Protein AF-A0A1F2X1X5-F1 (afdb_monomer_lite)

Sequence (154 aa):
MYDLNMISSVVKASVQNAYNLLEEAKILAINNRIERAYFLTVIAVEEMGKATMYYNSVQYGEDNNLFKNKFNKFKTKHTFKIFKSIILANHLKMDFSLDFSQIEILSKNIDNIKMSSLYVDIKDGEIVLPVISSDDFEKMFEFASMLMCKHLNF

Structure (mmCIF, N/CA/C/O backbone):
data_AF-A0A1F2X1X5-F1
#
_entry.id   AF-A0A1F2X1X5-F1
#
loop_
_atom_site.group_PDB
_atom_site.id
_atom_site.type_symbol
_atom_site.label_atom_id
_atom_site.label_alt_id
_atom_site.label_comp_id
_atom_site.label_asym_id
_atom_site.label_entity_id
_atom_site.label_seq_id
_atom_site.pdbx_PDB_ins_code
_atom_site.Cartn_x
_atom_site.Cartn_y
_atom_site.Cartn_z
_atom_site.occupancy
_atom_site.B_iso_or_equiv
_atom_site.auth_seq_id
_atom_site.auth_comp_id
_atom_site.auth_asym_id
_atom_site.auth_atom_id
_atom_site.pdbx_PDB_model_num
ATOM 1 N N . MET A 1 1 ? 24.283 -7.199 -13.275 1.00 54.06 1 MET A N 1
ATOM 2 C CA . MET A 1 1 ? 22.992 -7.335 -13.962 1.00 54.06 1 MET A CA 1
ATOM 3 C C . MET A 1 1 ? 21.988 -8.154 -13.158 1.00 54.06 1 MET A C 1
ATOM 5 O O . MET A 1 1 ? 22.303 -9.279 -12.787 1.00 54.06 1 MET A O 1
ATOM 9 N N . TYR A 1 2 ? 20.795 -7.620 -12.877 1.00 63.09 2 TYR A N 1
ATOM 10 C CA . TYR A 1 2 ? 19.629 -8.496 -12.713 1.00 63.09 2 TYR A CA 1
ATOM 11 C C . TYR A 1 2 ? 19.143 -8.832 -14.123 1.00 63.09 2 TYR A C 1
ATOM 13 O O . TYR A 1 2 ? 18.998 -7.918 -14.930 1.00 63.09 2 TYR A O 1
ATOM 21 N N . ASP A 1 3 ? 18.948 -10.114 -14.425 1.00 77.44 3 ASP A N 1
ATOM 22 C CA . ASP A 1 3 ? 18.415 -10.561 -15.716 1.00 77.44 3 ASP A CA 1
ATOM 23 C C . ASP A 1 3 ? 17.095 -9.824 -16.024 1.00 77.44 3 ASP A C 1
ATOM 25 O O . ASP A 1 3 ? 16.236 -9.701 -15.146 1.00 77.44 3 ASP A O 1
ATOM 29 N N . LEU A 1 4 ? 16.927 -9.327 -17.256 1.00 78.38 4 LEU A N 1
ATOM 30 C CA . LEU A 1 4 ? 15.698 -8.669 -17.715 1.00 78.38 4 LEU A CA 1
ATOM 31 C C . LEU A 1 4 ? 14.475 -9.570 -17.522 1.00 78.38 4 LEU A C 1
ATOM 33 O O . LEU A 1 4 ? 13.409 -9.081 -17.140 1.00 78.38 4 LEU A O 1
ATOM 37 N N . ASN A 1 5 ? 14.635 -10.885 -17.693 1.00 82.62 5 ASN A N 1
ATOM 38 C CA . ASN A 1 5 ? 13.569 -11.845 -17.415 1.00 82.62 5 ASN A CA 1
ATOM 39 C C . ASN A 1 5 ? 13.212 -11.866 -15.927 1.00 82.62 5 ASN A C 1
ATOM 41 O O . ASN A 1 5 ? 12.037 -11.944 -15.564 1.00 82.62 5 ASN A O 1
ATOM 45 N N . MET A 1 6 ? 14.213 -11.737 -15.053 1.00 83.44 6 MET A N 1
ATOM 46 C CA . MET A 1 6 ? 13.998 -11.672 -13.613 1.00 83.44 6 MET A CA 1
ATOM 47 C C . MET A 1 6 ? 13.330 -10.356 -13.208 1.00 83.44 6 MET A C 1
ATOM 49 O O . MET A 1 6 ? 12.399 -10.377 -12.408 1.00 83.44 6 MET A O 1
ATOM 53 N N . ILE A 1 7 ? 13.732 -9.221 -13.791 1.00 82.31 7 ILE A N 1
ATOM 54 C CA . ILE A 1 7 ? 13.071 -7.928 -13.559 1.00 82.31 7 ILE A CA 1
ATOM 55 C C . ILE A 1 7 ? 11.610 -7.986 -14.016 1.00 82.31 7 ILE A C 1
ATOM 57 O O . ILE A 1 7 ? 10.724 -7.617 -13.249 1.00 82.31 7 ILE A O 1
ATOM 61 N N . SER A 1 8 ? 11.347 -8.496 -15.222 1.00 82.56 8 SER A N 1
ATOM 62 C CA . SER A 1 8 ? 9.985 -8.669 -15.741 1.00 82.56 8 SER A CA 1
ATOM 63 C C . SER A 1 8 ? 9.143 -9.558 -14.821 1.00 82.56 8 SER A C 1
ATOM 65 O O . SER A 1 8 ? 8.010 -9.211 -14.487 1.00 82.56 8 SER A O 1
ATOM 67 N N . SER A 1 9 ? 9.720 -10.659 -14.333 1.00 87.69 9 SER A N 1
ATOM 68 C CA . SER A 1 9 ? 9.057 -11.568 -13.391 1.00 87.69 9 SER A CA 1
ATOM 69 C C . SER A 1 9 ? 8.730 -10.885 -12.062 1.00 87.69 9 SER A C 1
ATOM 71 O O . SER A 1 9 ? 7.623 -11.038 -11.556 1.00 87.69 9 SER A O 1
ATOM 73 N N . VAL A 1 10 ? 9.652 -10.083 -11.516 1.00 86.25 10 VAL A N 1
ATOM 74 C CA . VAL A 1 10 ? 9.420 -9.318 -10.279 1.00 86.25 10 VAL A CA 1
ATOM 75 C C . VAL A 1 10 ? 8.332 -8.266 -10.473 1.00 86.25 10 VAL A C 1
ATOM 77 O O . VAL A 1 10 ? 7.477 -8.129 -9.604 1.00 86.25 10 VAL A O 1
ATOM 80 N N . VAL A 1 11 ? 8.327 -7.550 -11.601 1.00 87.25 11 VAL A N 1
ATOM 81 C CA . VAL A 1 11 ? 7.277 -6.569 -11.918 1.00 87.25 11 VAL A CA 1
ATOM 82 C C . VAL A 1 11 ? 5.911 -7.253 -11.959 1.00 87.25 11 VAL A C 1
ATOM 84 O O . VAL A 1 11 ? 5.011 -6.833 -11.237 1.00 87.25 11 VAL A O 1
ATOM 87 N N . LYS A 1 12 ? 5.772 -8.346 -12.722 1.00 89.19 12 LYS A N 1
ATOM 88 C CA . LYS A 1 12 ? 4.515 -9.108 -12.815 1.00 89.19 12 LYS A CA 1
ATOM 89 C C . LYS A 1 12 ? 4.061 -9.640 -11.457 1.00 89.19 12 LYS A C 1
ATOM 91 O O . LYS A 1 12 ? 2.902 -9.471 -11.094 1.00 89.19 12 LYS A O 1
ATOM 96 N N . ALA A 1 13 ? 4.975 -10.235 -10.690 1.00 92.38 13 ALA A N 1
ATOM 97 C CA . ALA A 1 13 ? 4.668 -10.769 -9.367 1.00 92.38 13 ALA A CA 1
ATOM 98 C C . ALA A 1 13 ? 4.233 -9.670 -8.386 1.00 92.38 13 ALA A C 1
ATOM 100 O O . ALA A 1 13 ? 3.277 -9.868 -7.643 1.00 92.38 13 ALA A O 1
ATOM 101 N N . SER A 1 14 ? 4.888 -8.505 -8.400 1.00 90.62 14 SER A N 1
ATOM 102 C CA . SER A 1 14 ? 4.501 -7.366 -7.559 1.00 90.62 14 SER A CA 1
ATOM 103 C C . SER A 1 14 ? 3.131 -6.805 -7.938 1.00 90.62 14 SER A C 1
ATOM 105 O O . SER A 1 14 ? 2.331 -6.544 -7.045 1.00 90.62 14 SER A O 1
ATOM 107 N N . VAL A 1 15 ? 2.821 -6.670 -9.231 1.00 90.81 15 VAL A N 1
ATOM 108 C CA . VAL A 1 15 ? 1.494 -6.216 -9.689 1.00 90.81 15 VAL A CA 1
ATOM 109 C C . VAL A 1 15 ? 0.407 -7.218 -9.295 1.00 90.81 15 VAL A C 1
ATOM 111 O O . VAL A 1 15 ? -0.613 -6.824 -8.735 1.00 90.81 15 VAL A O 1
ATOM 114 N N . GLN A 1 16 ? 0.643 -8.516 -9.511 1.00 93.62 16 GLN A N 1
ATOM 115 C CA . GLN A 1 16 ? -0.308 -9.557 -9.116 1.00 93.62 16 GLN A CA 1
ATOM 116 C C . GLN A 1 16 ? -0.528 -9.584 -7.601 1.00 93.62 16 GLN A C 1
ATOM 118 O O . GLN A 1 16 ? -1.660 -9.710 -7.140 1.00 93.62 16 GLN A O 1
ATOM 123 N N . ASN A 1 17 ? 0.546 -9.456 -6.818 1.00 95.88 17 ASN A N 1
ATOM 124 C CA . ASN A 1 17 ? 0.442 -9.425 -5.366 1.00 95.88 17 ASN A CA 1
ATOM 125 C C . ASN A 1 17 ? -0.337 -8.195 -4.894 1.00 95.88 17 ASN A C 1
ATOM 127 O O . ASN A 1 17 ? -1.184 -8.313 -4.018 1.00 95.88 17 ASN A O 1
ATOM 131 N N . ALA A 1 18 ? -0.093 -7.033 -5.504 1.00 94.31 18 ALA A N 1
ATOM 132 C CA . ALA A 1 18 ? -0.850 -5.828 -5.211 1.00 94.31 18 ALA A CA 1
ATOM 133 C C . ALA A 1 18 ? -2.353 -6.052 -5.455 1.00 94.31 18 ALA A C 1
ATOM 135 O O . ALA A 1 18 ? -3.150 -5.779 -4.562 1.00 94.31 18 ALA A O 1
ATOM 136 N N . TYR A 1 19 ? -2.729 -6.629 -6.602 1.00 94.38 19 TYR A N 1
ATOM 137 C CA . TYR A 1 19 ? -4.122 -6.968 -6.915 1.00 94.38 19 TYR A CA 1
ATOM 138 C C . TYR A 1 19 ? -4.771 -7.866 -5.857 1.00 94.38 19 TYR A C 1
ATOM 140 O O . TYR A 1 19 ? -5.830 -7.532 -5.329 1.00 94.38 19 TYR A O 1
ATOM 148 N N . ASN A 1 20 ? -4.103 -8.960 -5.487 1.00 96.44 20 ASN A N 1
ATOM 149 C CA . ASN A 1 20 ? -4.619 -9.883 -4.476 1.00 96.44 20 ASN A CA 1
ATOM 150 C C . ASN A 1 20 ? -4.818 -9.187 -3.119 1.00 96.44 20 ASN A C 1
ATOM 152 O O . ASN A 1 20 ? -5.862 -9.348 -2.493 1.00 96.44 20 ASN A O 1
ATOM 156 N N . LEU A 1 21 ? -3.851 -8.365 -2.697 1.00 97.25 21 LEU A N 1
ATOM 157 C CA . LEU A 1 21 ? -3.930 -7.604 -1.448 1.00 97.25 21 LEU A CA 1
ATOM 158 C C . LEU A 1 21 ? -5.108 -6.624 -1.436 1.00 97.25 21 LEU A C 1
ATOM 160 O O . LEU A 1 21 ? -5.745 -6.449 -0.398 1.00 97.25 21 LEU A O 1
ATOM 164 N N . LEU A 1 22 ? -5.410 -5.983 -2.568 1.00 96.19 22 LEU A N 1
ATOM 165 C CA . LEU A 1 22 ? -6.529 -5.046 -2.655 1.00 96.19 22 LEU A CA 1
ATOM 166 C C . LEU A 1 22 ? -7.887 -5.762 -2.619 1.00 96.19 22 LEU A C 1
ATOM 168 O O . LEU A 1 22 ? -8.810 -5.287 -1.956 1.00 96.19 22 LEU A O 1
ATOM 172 N N . GLU A 1 23 ? -8.010 -6.921 -3.268 1.00 96.56 23 GLU A N 1
ATOM 173 C CA . GLU A 1 23 ? -9.216 -7.751 -3.165 1.00 96.56 23 GLU A CA 1
ATOM 174 C C . GLU A 1 23 ? -9.420 -8.272 -1.731 1.00 96.56 23 GLU A C 1
ATOM 176 O O . GLU A 1 23 ? -10.528 -8.214 -1.195 1.00 96.56 23 GLU A O 1
ATOM 181 N N . GLU A 1 24 ? -8.351 -8.693 -1.049 1.00 98.06 24 GLU A N 1
ATOM 182 C CA . GLU A 1 24 ? -8.411 -9.056 0.372 1.00 98.06 24 GLU A CA 1
ATOM 183 C C . GLU A 1 24 ? -8.811 -7.864 1.255 1.00 98.06 24 GLU A C 1
ATOM 185 O O . GLU A 1 24 ? -9.659 -8.002 2.144 1.00 98.06 24 GLU A O 1
ATOM 190 N N . ALA A 1 25 ? -8.264 -6.673 0.988 1.00 96.69 25 ALA A N 1
ATOM 191 C CA . ALA A 1 25 ? -8.636 -5.445 1.685 1.00 96.69 25 ALA A CA 1
ATOM 192 C C . ALA A 1 25 ? -10.134 -5.144 1.538 1.00 96.69 25 ALA A C 1
ATOM 194 O O . ALA A 1 25 ? -10.809 -4.834 2.521 1.00 96.69 25 ALA A O 1
ATOM 195 N N . LYS A 1 26 ? -10.678 -5.304 0.328 1.00 96.44 26 LYS A N 1
ATOM 196 C CA . LYS A 1 26 ? -12.106 -5.128 0.041 1.00 96.44 26 LYS A CA 1
ATOM 197 C C . LYS A 1 26 ? -12.973 -6.092 0.851 1.00 96.44 26 LYS A C 1
ATOM 199 O O . LYS A 1 26 ? -13.965 -5.675 1.446 1.00 96.44 26 LYS A O 1
ATOM 204 N N . ILE A 1 27 ? -12.590 -7.369 0.916 1.00 97.81 27 ILE A N 1
ATOM 205 C CA . ILE A 1 27 ? -13.300 -8.386 1.709 1.00 97.81 27 ILE A CA 1
ATOM 206 C C . ILE A 1 27 ? -13.289 -8.014 3.198 1.00 97.81 27 ILE A C 1
ATOM 208 O O . ILE A 1 27 ? -14.321 -8.102 3.867 1.00 97.81 27 ILE A O 1
ATOM 212 N N . LEU A 1 28 ? -12.146 -7.570 3.725 1.00 97.00 28 LEU A N 1
ATOM 213 C CA . LEU A 1 28 ? -12.028 -7.123 5.114 1.00 97.00 28 LEU A CA 1
ATOM 214 C C . LEU A 1 28 ? -12.909 -5.906 5.406 1.00 97.00 28 LEU A C 1
ATOM 216 O O . LEU A 1 28 ? -13.577 -5.880 6.441 1.00 97.00 28 LEU A O 1
ATOM 220 N N . ALA A 1 29 ? -12.954 -4.938 4.491 1.00 95.75 29 ALA A N 1
ATOM 221 C CA . ALA A 1 29 ? -13.779 -3.746 4.634 1.00 95.75 29 ALA A CA 1
ATOM 222 C C . ALA A 1 29 ? -15.274 -4.091 4.700 1.00 95.75 29 ALA A C 1
ATOM 224 O O . ALA A 1 29 ? -15.964 -3.638 5.610 1.00 95.75 29 ALA A O 1
ATOM 225 N N . ILE A 1 30 ? -15.750 -4.986 3.823 1.00 96.44 30 ILE A N 1
ATOM 226 C CA . ILE A 1 30 ? -17.135 -5.499 3.837 1.00 96.44 30 ILE A CA 1
ATOM 227 C C . ILE A 1 30 ? -17.481 -6.162 5.183 1.00 96.44 30 ILE A C 1
ATOM 229 O O . ILE A 1 30 ? -18.622 -6.113 5.633 1.00 96.44 30 ILE A O 1
ATOM 233 N N . ASN A 1 31 ? -16.492 -6.758 5.854 1.00 97.06 31 ASN A N 1
ATOM 234 C CA . ASN A 1 31 ? -16.646 -7.400 7.161 1.00 97.06 31 ASN A CA 1
ATOM 235 C C . ASN A 1 31 ? -16.341 -6.463 8.348 1.00 97.06 31 ASN A C 1
ATOM 237 O O . ASN A 1 31 ? -16.072 -6.942 9.453 1.00 97.06 31 ASN A O 1
ATOM 241 N N . ASN A 1 32 ? -16.368 -5.142 8.140 1.00 94.31 32 ASN A N 1
ATOM 242 C CA . ASN A 1 32 ? -16.100 -4.120 9.158 1.00 94.31 32 ASN A CA 1
ATOM 243 C C . ASN A 1 32 ? -14.727 -4.274 9.841 1.00 94.31 32 ASN A C 1
ATOM 245 O O . ASN A 1 32 ? -14.577 -4.018 11.035 1.00 94.31 32 ASN A O 1
ATOM 249 N N . ARG A 1 33 ? -13.709 -4.735 9.102 1.00 95.12 33 ARG A N 1
ATOM 250 C CA . ARG A 1 33 ? -12.311 -4.825 9.562 1.00 95.12 33 ARG A CA 1
ATOM 251 C C . ARG A 1 33 ? -11.468 -3.731 8.905 1.00 95.12 33 ARG A C 1
ATOM 253 O O . ARG A 1 33 ? -10.510 -4.034 8.194 1.00 95.12 33 ARG A O 1
ATOM 260 N N . ILE A 1 34 ? -11.857 -2.473 9.116 1.00 93.75 34 ILE A N 1
ATOM 261 C CA . ILE A 1 34 ? -11.341 -1.306 8.383 1.00 93.75 34 ILE A CA 1
ATOM 262 C C . ILE A 1 34 ? -9.841 -1.095 8.599 1.00 93.75 34 ILE A C 1
ATOM 264 O O . ILE A 1 34 ? -9.129 -0.808 7.646 1.00 93.75 34 ILE A O 1
ATOM 268 N N . GLU A 1 35 ? -9.322 -1.310 9.804 1.00 93.44 35 GLU A N 1
ATOM 269 C CA . GLU A 1 35 ? -7.904 -1.098 10.112 1.00 93.44 35 GLU A CA 1
ATOM 270 C C . GLU A 1 35 ? -7.021 -2.079 9.334 1.00 93.44 35 GLU A C 1
ATOM 272 O O . GLU A 1 35 ? -6.021 -1.706 8.722 1.00 93.44 35 GLU A O 1
ATOM 277 N N . ARG A 1 36 ? -7.444 -3.345 9.269 1.00 94.69 36 ARG A N 1
ATOM 278 C CA . ARG A 1 36 ? -6.744 -4.378 8.493 1.00 94.69 36 ARG A CA 1
ATOM 279 C C . ARG A 1 36 ? -6.915 -4.163 6.992 1.00 94.69 36 ARG A C 1
ATOM 281 O O . ARG A 1 36 ? -5.964 -4.367 6.243 1.00 94.69 36 ARG A O 1
ATOM 288 N N . ALA A 1 37 ? -8.098 -3.731 6.557 1.00 95.19 37 ALA A N 1
ATOM 289 C CA . ALA A 1 37 ? -8.338 -3.361 5.167 1.00 95.19 37 ALA A CA 1
ATOM 290 C C . ALA A 1 37 ? -7.418 -2.207 4.739 1.00 95.19 37 ALA A C 1
ATOM 292 O O . ALA A 1 37 ? -6.763 -2.289 3.701 1.00 95.19 37 ALA A O 1
ATOM 293 N N . TYR A 1 38 ? -7.295 -1.172 5.572 1.00 92.31 38 TYR A N 1
ATOM 294 C CA . TYR A 1 38 ? -6.379 -0.056 5.359 1.00 92.31 38 TYR A CA 1
ATOM 295 C C . TYR A 1 38 ? -4.934 -0.536 5.244 1.00 92.31 38 TYR A C 1
ATOM 297 O O . TYR A 1 38 ? -4.253 -0.200 4.276 1.00 92.31 38 TYR A O 1
ATOM 305 N N . PHE A 1 39 ? -4.486 -1.375 6.184 1.00 93.50 39 PHE A N 1
ATOM 306 C CA . PHE A 1 39 ? -3.146 -1.950 6.150 1.00 93.50 39 PHE A CA 1
ATOM 307 C C . PHE A 1 39 ? -2.857 -2.635 4.809 1.00 93.50 39 PHE A C 1
ATOM 309 O O . PHE A 1 39 ? -1.889 -2.281 4.136 1.00 93.50 39 PHE A O 1
ATOM 316 N N . LEU A 1 40 ? -3.714 -3.572 4.384 1.00 95.12 40 LEU A N 1
ATOM 317 C CA . LEU A 1 40 ? -3.526 -4.293 3.122 1.00 95.12 40 LEU A CA 1
ATOM 318 C C . LEU A 1 40 ? -3.550 -3.357 1.910 1.00 95.12 40 LEU A C 1
ATOM 320 O O . LEU A 1 40 ? -2.752 -3.531 0.990 1.00 95.12 40 LEU A O 1
ATOM 324 N N . THR A 1 41 ? -4.393 -2.325 1.940 1.00 93.31 41 THR A N 1
ATOM 325 C CA . THR A 1 41 ? -4.448 -1.302 0.889 1.00 93.31 41 THR A CA 1
ATOM 326 C C . THR A 1 41 ? -3.114 -0.559 0.767 1.00 93.31 41 THR A C 1
ATOM 328 O O . THR A 1 41 ? -2.588 -0.406 -0.335 1.00 93.31 41 THR A O 1
ATOM 331 N N . VAL A 1 42 ? -2.506 -0.158 1.889 1.00 90.50 42 VAL A N 1
ATOM 332 C CA . VAL A 1 42 ? -1.178 0.478 1.889 1.00 90.50 42 VAL A CA 1
ATOM 333 C C . VAL A 1 42 ? -0.112 -0.471 1.334 1.00 90.50 42 VAL A C 1
ATOM 335 O O . VAL A 1 42 ? 0.688 -0.060 0.492 1.00 90.50 42 VAL A O 1
ATOM 338 N N . ILE A 1 43 ? -0.111 -1.746 1.740 1.00 92.50 43 ILE A N 1
ATOM 339 C CA . ILE A 1 43 ? 0.846 -2.734 1.212 1.00 92.50 43 ILE A CA 1
ATOM 340 C C . ILE A 1 43 ? 0.661 -2.936 -0.299 1.00 92.50 43 ILE A C 1
ATOM 342 O O . ILE A 1 43 ? 1.648 -3.032 -1.032 1.00 92.50 43 ILE A O 1
ATOM 346 N N . ALA A 1 44 ? -0.576 -2.935 -0.791 1.00 93.19 44 ALA A N 1
ATOM 347 C CA . ALA A 1 44 ? -0.857 -3.027 -2.218 1.00 93.19 44 ALA A CA 1
ATOM 348 C C . ALA A 1 44 ? -0.233 -1.853 -3.000 1.00 93.19 44 ALA A C 1
ATOM 350 O O . ALA A 1 44 ? 0.438 -2.053 -4.017 1.00 93.19 44 ALA A O 1
ATOM 351 N N . VAL A 1 45 ? -0.363 -0.627 -2.484 1.00 89.38 45 VAL A N 1
ATOM 352 C CA . VAL A 1 45 ? 0.279 0.568 -3.059 1.00 89.38 45 VAL A CA 1
ATOM 353 C C . VAL A 1 45 ? 1.808 0.458 -3.032 1.00 89.38 45 VAL A C 1
ATOM 355 O O . VAL A 1 45 ? 2.475 0.832 -4.002 1.00 89.38 45 VAL A O 1
ATOM 358 N N . GLU A 1 46 ? 2.390 -0.075 -1.955 1.00 89.00 46 GLU A N 1
ATOM 359 C CA . GLU A 1 46 ? 3.836 -0.299 -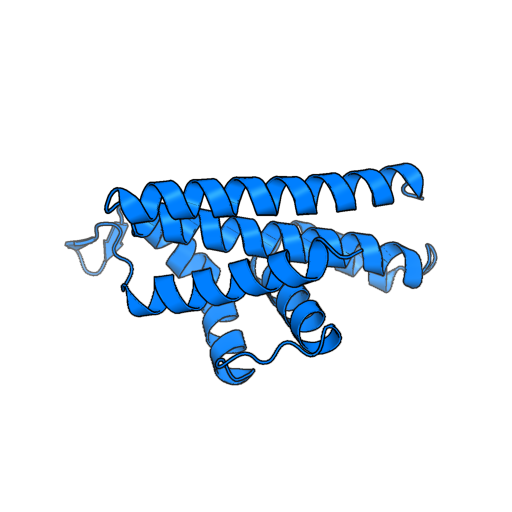1.862 1.00 89.00 46 GLU A CA 1
ATOM 360 C C . GLU A 1 46 ? 4.349 -1.300 -2.912 1.00 89.00 46 GLU A C 1
ATOM 362 O O . GLU A 1 46 ? 5.423 -1.090 -3.489 1.00 89.00 46 GLU A O 1
ATOM 367 N N . GLU A 1 47 ? 3.600 -2.369 -3.193 1.00 91.56 47 GLU A N 1
ATOM 368 C CA . GLU A 1 47 ? 3.957 -3.344 -4.229 1.00 91.56 47 GLU A CA 1
ATOM 369 C C . GLU A 1 47 ? 3.866 -2.743 -5.640 1.00 91.56 47 GLU A C 1
ATOM 371 O O . GLU A 1 47 ? 4.772 -2.958 -6.450 1.00 91.56 47 GLU A O 1
ATOM 376 N N . MET A 1 48 ? 2.881 -1.880 -5.913 1.00 88.69 48 MET A N 1
ATOM 377 C CA . MET A 1 48 ? 2.830 -1.099 -7.162 1.00 88.69 48 MET A CA 1
ATOM 378 C C . MET A 1 48 ? 4.025 -0.145 -7.299 1.00 88.69 48 MET A C 1
ATOM 380 O O . MET A 1 48 ? 4.649 -0.026 -8.362 1.00 88.69 48 MET A O 1
ATOM 384 N N . GLY A 1 49 ? 4.407 0.509 -6.202 1.00 85.75 49 GLY A N 1
ATOM 385 C CA . GLY A 1 49 ? 5.607 1.337 -6.133 1.00 85.75 49 GLY A CA 1
ATOM 386 C C . GLY A 1 49 ? 6.886 0.560 -6.443 1.00 85.75 49 GLY A C 1
ATOM 387 O O . GLY A 1 49 ? 7.744 1.013 -7.205 1.00 85.75 49 GLY A O 1
ATOM 388 N N . LYS A 1 50 ? 6.997 -0.652 -5.895 1.00 86.06 50 LYS A N 1
ATOM 389 C CA . LYS A 1 50 ? 8.106 -1.577 -6.144 1.00 86.06 50 LYS A CA 1
ATOM 390 C C . LYS A 1 50 ? 8.144 -2.041 -7.600 1.00 86.06 50 LYS A C 1
ATOM 392 O O . LYS A 1 50 ? 9.218 -1.986 -8.199 1.00 86.06 50 LYS A O 1
ATOM 397 N N . ALA A 1 51 ? 7.009 -2.418 -8.189 1.00 86.88 51 ALA A N 1
ATOM 398 C CA . ALA A 1 51 ? 6.915 -2.753 -9.612 1.00 86.88 51 ALA A CA 1
ATOM 399 C C . ALA A 1 51 ? 7.433 -1.597 -10.487 1.00 86.88 51 ALA A C 1
ATOM 401 O O . ALA A 1 51 ? 8.325 -1.787 -11.315 1.00 86.88 51 ALA A O 1
ATOM 402 N N . THR A 1 52 ? 6.985 -0.371 -10.206 1.00 83.62 52 THR A N 1
ATOM 403 C CA . THR A 1 52 ? 7.435 0.851 -10.894 1.00 83.62 52 THR A CA 1
ATOM 404 C C . THR A 1 52 ? 8.946 1.063 -10.778 1.00 83.62 52 THR A C 1
ATOM 406 O O . THR A 1 52 ? 9.615 1.462 -11.732 1.00 83.62 52 THR A O 1
ATOM 409 N N . MET A 1 53 ? 9.524 0.809 -9.602 1.00 80.75 53 MET A N 1
ATOM 410 C CA . MET A 1 53 ? 10.967 0.934 -9.395 1.00 80.75 53 MET A CA 1
ATOM 411 C C . MET A 1 53 ? 11.769 -0.079 -10.211 1.00 80.75 53 MET A C 1
ATOM 413 O O . MET A 1 53 ? 12.777 0.296 -10.811 1.00 80.75 53 MET A O 1
ATOM 417 N N . TYR A 1 54 ? 11.347 -1.345 -10.220 1.00 81.06 54 TYR A N 1
ATOM 418 C CA . TYR A 1 54 ? 12.002 -2.390 -11.006 1.00 81.06 54 TYR A CA 1
ATOM 419 C C . TYR A 1 54 ? 11.865 -2.118 -12.505 1.00 81.06 54 TYR A C 1
ATOM 421 O O . TYR A 1 54 ? 12.859 -2.210 -13.219 1.00 81.06 54 TYR A O 1
ATOM 429 N N . TYR A 1 55 ? 10.699 -1.672 -12.973 1.00 81.06 55 TYR A N 1
ATOM 430 C CA . TYR A 1 55 ? 10.514 -1.259 -14.363 1.00 81.06 55 TYR A CA 1
ATOM 431 C C . TYR A 1 55 ? 11.475 -0.127 -14.760 1.00 81.06 55 TYR A C 1
ATOM 433 O O . TYR A 1 55 ? 12.237 -0.249 -15.717 1.00 81.06 55 TYR A O 1
ATOM 441 N N . ASN A 1 56 ? 11.540 0.937 -13.955 1.00 75.94 56 ASN A N 1
ATOM 442 C CA . ASN A 1 56 ? 12.442 2.059 -14.212 1.00 75.94 56 ASN A CA 1
ATOM 443 C C . ASN A 1 56 ? 13.926 1.669 -14.134 1.00 75.94 56 ASN A C 1
ATOM 445 O O . ASN A 1 56 ? 14.754 2.308 -14.778 1.00 75.94 56 ASN A O 1
ATOM 449 N N . SER A 1 57 ? 14.287 0.619 -13.385 1.00 75.06 57 SER A N 1
ATOM 450 C CA . SER A 1 57 ? 15.676 0.137 -13.331 1.00 75.06 57 SER A CA 1
ATOM 451 C C . SER A 1 57 ? 16.209 -0.333 -14.681 1.00 75.06 57 SER A C 1
ATOM 453 O O . SER A 1 57 ? 17.404 -0.207 -14.931 1.00 75.06 57 SER A O 1
ATOM 455 N N . VAL A 1 58 ? 15.320 -0.785 -15.570 1.00 71.94 58 VAL A N 1
ATOM 456 C CA . VAL A 1 58 ? 15.670 -1.160 -16.944 1.00 71.94 58 VAL A CA 1
ATOM 457 C C . VAL A 1 58 ? 16.087 0.068 -17.760 1.00 71.94 58 VAL A C 1
ATOM 459 O O . VAL A 1 58 ? 17.002 -0.022 -18.571 1.00 71.94 58 VAL A O 1
ATOM 462 N N . GLN A 1 59 ? 15.468 1.230 -17.522 1.00 66.75 59 GLN A N 1
ATOM 463 C CA . GLN A 1 59 ? 15.715 2.451 -18.300 1.00 66.75 59 GLN A CA 1
ATOM 464 C C . GLN A 1 59 ? 17.029 3.162 -17.946 1.00 66.75 59 GLN A C 1
ATOM 466 O O . GLN A 1 59 ? 17.602 3.834 -18.798 1.00 66.75 59 GLN A O 1
ATOM 471 N N . TYR A 1 60 ? 17.514 3.047 -16.704 1.00 64.56 60 TYR A N 1
ATOM 472 C CA . TYR A 1 60 ? 18.691 3.801 -16.241 1.00 64.56 60 TYR A CA 1
ATOM 473 C C . TYR A 1 60 ? 20.044 3.102 -16.470 1.00 64.56 60 TYR A C 1
ATOM 475 O O . TYR A 1 60 ? 21.075 3.747 -16.273 1.00 64.56 60 TYR A O 1
ATOM 483 N N . GLY A 1 61 ? 20.051 1.835 -16.904 1.00 56.75 61 GLY A N 1
ATOM 484 C CA . GLY A 1 61 ? 21.269 1.072 -17.211 1.00 56.75 61 GLY A CA 1
ATOM 485 C C . GLY A 1 61 ? 22.144 0.720 -15.993 1.00 56.75 61 GLY A C 1
ATOM 486 O O . GLY A 1 61 ? 22.010 1.282 -14.905 1.00 56.75 61 GLY A O 1
ATOM 487 N N . GLU A 1 62 ? 23.051 -0.248 -16.165 1.00 53.84 62 GLU A N 1
ATOM 488 C CA . GLU A 1 62 ? 23.872 -0.822 -15.079 1.00 53.84 62 GLU A CA 1
ATOM 489 C C . GLU A 1 62 ? 24.959 0.102 -14.520 1.00 53.84 62 GLU A C 1
ATOM 491 O O . GLU A 1 62 ? 25.312 -0.020 -13.344 1.00 53.84 62 GLU A O 1
ATOM 496 N N . ASP A 1 63 ? 25.452 1.046 -15.321 1.00 56.16 63 ASP A N 1
ATOM 497 C CA . ASP A 1 63 ? 26.608 1.883 -14.966 1.00 56.16 63 ASP A CA 1
ATOM 498 C C . ASP A 1 63 ? 26.266 3.066 -14.059 1.00 56.16 63 ASP A C 1
ATOM 500 O O . ASP A 1 63 ? 27.134 3.820 -13.606 1.00 56.16 63 ASP A O 1
ATOM 504 N N . ASN A 1 64 ? 24.990 3.232 -13.723 1.00 62.75 64 ASN A N 1
ATOM 505 C CA . ASN A 1 64 ? 24.569 4.302 -12.848 1.00 62.75 64 ASN A CA 1
ATOM 506 C C . ASN A 1 64 ? 24.758 3.887 -11.375 1.00 62.75 64 ASN A C 1
ATOM 508 O O . ASN A 1 64 ? 23.821 3.478 -10.688 1.00 62.75 64 ASN A O 1
ATOM 512 N N . ASN A 1 65 ? 25.984 4.019 -10.855 1.00 61.91 65 ASN A N 1
ATOM 513 C CA . ASN A 1 65 ? 26.307 3.811 -9.430 1.00 61.91 65 ASN A CA 1
ATOM 514 C C . ASN A 1 65 ? 25.374 4.604 -8.492 1.00 61.91 65 ASN A C 1
ATOM 516 O O . ASN A 1 65 ? 25.024 4.154 -7.396 1.00 61.91 65 ASN A O 1
ATOM 520 N N . LEU A 1 66 ? 24.915 5.770 -8.954 1.00 57.84 66 LEU A N 1
ATOM 521 C CA . LEU A 1 66 ? 23.904 6.596 -8.304 1.00 57.84 66 LEU A CA 1
ATOM 522 C C . LEU A 1 66 ? 22.555 5.872 -8.227 1.00 57.84 66 LEU A C 1
ATOM 524 O O . LEU A 1 66 ? 21.950 5.868 -7.156 1.00 57.84 66 LEU A O 1
ATOM 528 N N . PHE A 1 67 ? 22.113 5.220 -9.307 1.00 63.88 67 PHE A N 1
ATOM 529 C CA . PHE A 1 67 ? 20.930 4.360 -9.317 1.00 63.88 67 PHE A CA 1
ATOM 530 C C . PHE A 1 67 ? 21.106 3.157 -8.391 1.00 63.88 67 PHE A C 1
ATOM 532 O O . PHE A 1 67 ? 20.218 2.906 -7.595 1.00 63.88 67 PHE A O 1
ATOM 539 N N . LYS A 1 68 ? 22.250 2.465 -8.395 1.00 64.12 68 LYS A N 1
ATOM 540 C CA . LYS A 1 68 ? 22.495 1.284 -7.541 1.00 64.12 68 LYS A CA 1
ATOM 541 C C . LYS A 1 68 ? 22.428 1.608 -6.039 1.00 64.12 68 LYS A C 1
ATOM 543 O O . LYS A 1 68 ? 21.744 0.922 -5.277 1.00 64.12 68 LYS A O 1
ATOM 548 N N . ASN A 1 69 ? 23.059 2.708 -5.623 1.00 64.62 69 ASN A N 1
ATOM 549 C CA . ASN A 1 69 ? 23.014 3.198 -4.239 1.00 64.62 69 ASN A CA 1
ATOM 550 C C . ASN A 1 69 ? 21.613 3.668 -3.830 1.00 64.62 69 ASN A C 1
ATOM 552 O O . ASN A 1 69 ? 21.161 3.421 -2.710 1.00 64.62 69 ASN A O 1
ATOM 556 N N . LYS A 1 70 ? 20.913 4.327 -4.754 1.00 64.25 70 LYS A N 1
ATOM 557 C CA . LYS A 1 70 ? 19.525 4.747 -4.586 1.00 64.25 70 LYS A CA 1
ATOM 558 C C . LYS A 1 70 ? 18.595 3.529 -4.478 1.00 64.25 70 LYS A C 1
ATOM 560 O O . LYS A 1 70 ? 17.881 3.408 -3.494 1.00 64.25 70 LYS A O 1
ATOM 565 N N . PHE A 1 71 ? 18.704 2.564 -5.385 1.00 65.88 71 PHE A N 1
ATOM 566 C CA . PHE A 1 71 ? 17.907 1.338 -5.454 1.00 65.88 71 PHE A CA 1
ATOM 567 C C . PHE A 1 71 ? 17.993 0.499 -4.175 1.00 65.88 71 PHE A C 1
ATOM 569 O O . PHE A 1 71 ? 16.968 0.064 -3.655 1.00 65.88 71 PHE A O 1
ATOM 576 N N . ASN A 1 72 ? 19.193 0.341 -3.607 1.00 65.56 72 ASN A N 1
ATOM 577 C CA . ASN A 1 72 ? 19.371 -0.366 -2.336 1.00 65.56 72 ASN A CA 1
ATOM 578 C C . ASN A 1 72 ? 18.716 0.366 -1.155 1.00 65.56 72 ASN A C 1
ATOM 580 O O . ASN A 1 72 ? 18.082 -0.277 -0.322 1.00 65.56 72 ASN A O 1
ATOM 584 N N . LYS A 1 73 ? 18.788 1.704 -1.110 1.00 63.59 73 LYS A N 1
ATOM 585 C CA . LYS A 1 73 ? 18.043 2.509 -0.121 1.00 63.59 73 LYS A CA 1
ATOM 586 C C . LYS A 1 73 ? 16.529 2.476 -0.350 1.00 63.59 73 LYS A C 1
ATOM 588 O O . LYS A 1 73 ? 15.765 2.683 0.586 1.00 63.59 73 LYS A O 1
ATOM 593 N N . PHE A 1 74 ? 16.085 2.237 -1.579 1.00 65.06 74 PHE A N 1
ATOM 594 C CA . PHE A 1 74 ? 14.666 2.225 -1.928 1.00 65.06 74 PHE A CA 1
ATOM 595 C C . PHE A 1 74 ? 13.979 0.900 -1.604 1.00 65.06 74 PHE A C 1
ATOM 597 O O . PHE A 1 74 ? 12.786 0.889 -1.312 1.00 65.06 74 PHE A O 1
ATOM 604 N N . LYS A 1 75 ? 14.716 -0.219 -1.597 1.00 60.34 75 LYS A N 1
ATOM 605 C CA . LYS A 1 75 ? 14.178 -1.507 -1.129 1.00 60.34 75 LYS A CA 1
ATOM 606 C C . LYS A 1 75 ? 13.698 -1.433 0.324 1.00 60.34 75 LYS A C 1
ATOM 608 O O . LYS A 1 75 ? 12.708 -2.080 0.662 1.00 60.34 75 LYS A O 1
ATOM 613 N N . THR A 1 76 ? 14.381 -0.639 1.148 1.00 61.44 76 THR A N 1
ATOM 614 C CA . THR A 1 76 ? 14.194 -0.607 2.603 1.00 61.44 76 THR A CA 1
ATOM 615 C C . THR A 1 76 ? 13.223 0.463 3.097 1.00 61.44 76 THR A C 1
ATOM 617 O O . THR A 1 76 ? 12.795 0.378 4.241 1.00 61.44 76 THR A O 1
ATOM 620 N N . LYS A 1 77 ? 12.839 1.450 2.272 1.00 68.44 77 LYS A N 1
ATOM 621 C CA . LYS A 1 77 ? 11.942 2.543 2.690 1.00 68.44 77 LYS A CA 1
ATOM 622 C C . LYS A 1 77 ? 10.567 2.455 2.031 1.00 68.44 77 LYS A C 1
ATOM 624 O O . LYS A 1 77 ? 10.434 2.659 0.826 1.00 68.44 77 LYS A O 1
ATOM 629 N N . HIS A 1 78 ? 9.548 2.204 2.845 1.00 68.94 78 HIS A N 1
ATOM 630 C CA . HIS A 1 78 ? 8.139 2.097 2.458 1.00 68.94 78 HIS A CA 1
ATOM 631 C C . HIS A 1 78 ? 7.581 3.401 1.869 1.00 68.94 78 HIS A C 1
ATOM 633 O O . HIS A 1 78 ? 7.027 3.399 0.770 1.00 68.94 78 HIS A O 1
ATOM 639 N N . THR A 1 79 ? 7.866 4.533 2.518 1.00 66.94 79 THR A N 1
ATOM 640 C CA . THR A 1 79 ? 7.541 5.889 2.034 1.00 66.94 79 THR A CA 1
ATOM 641 C C . THR A 1 79 ? 8.011 6.156 0.603 1.00 66.94 79 THR A C 1
ATOM 643 O O . THR A 1 79 ? 7.317 6.799 -0.183 1.00 66.94 79 THR A O 1
ATOM 646 N N . PHE A 1 80 ? 9.166 5.610 0.217 1.00 69.62 80 PHE A N 1
ATOM 647 C CA . PHE A 1 80 ? 9.699 5.791 -1.130 1.00 69.62 80 PHE A CA 1
ATOM 648 C C . PHE A 1 80 ? 8.950 4.968 -2.187 1.00 69.62 80 PHE A C 1
ATOM 650 O O . PHE A 1 80 ? 8.797 5.422 -3.320 1.00 69.62 80 PHE A O 1
ATOM 657 N N . LYS A 1 81 ? 8.465 3.771 -1.833 1.00 72.69 81 LYS A N 1
ATOM 658 C CA . LYS A 1 81 ? 7.647 2.946 -2.737 1.00 72.69 81 LYS A CA 1
ATOM 659 C C . LYS A 1 81 ? 6.322 3.644 -3.026 1.00 72.69 81 LYS A C 1
ATOM 661 O O . LYS A 1 81 ? 5.943 3.770 -4.184 1.00 72.69 81 LYS A O 1
ATOM 666 N N . ILE A 1 82 ? 5.697 4.203 -1.996 1.00 71.69 82 ILE A N 1
ATOM 667 C CA . ILE A 1 82 ? 4.468 4.990 -2.136 1.00 71.69 82 ILE A CA 1
ATOM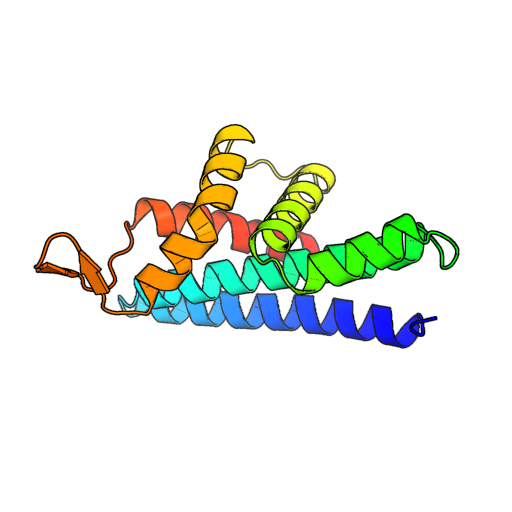 668 C C . ILE A 1 82 ? 4.722 6.223 -3.012 1.00 71.69 82 ILE A C 1
ATOM 670 O O . ILE A 1 82 ? 4.024 6.432 -3.995 1.00 71.69 82 ILE A O 1
ATOM 674 N N . PHE A 1 83 ? 5.806 6.971 -2.785 1.00 72.50 83 PHE A N 1
ATOM 675 C CA . PHE A 1 83 ? 6.182 8.074 -3.682 1.00 72.50 83 PHE A CA 1
ATOM 676 C C . PHE A 1 83 ? 6.327 7.645 -5.155 1.00 72.50 83 PHE A C 1
ATOM 678 O O . PHE A 1 83 ? 6.002 8.394 -6.077 1.00 72.50 83 PHE A O 1
ATOM 685 N N . LYS A 1 84 ? 6.795 6.421 -5.411 1.00 74.12 84 LYS A N 1
ATOM 686 C CA . LYS A 1 84 ? 6.922 5.897 -6.775 1.00 74.12 84 LYS A CA 1
ATOM 687 C C . LYS A 1 84 ? 5.589 5.518 -7.407 1.00 74.12 84 LYS A C 1
ATOM 689 O O . LYS A 1 84 ? 5.439 5.770 -8.601 1.00 74.12 84 LYS A O 1
ATOM 694 N N . SER A 1 85 ? 4.629 4.992 -6.649 1.00 69.25 85 SER A N 1
ATOM 695 C CA . SER A 1 85 ? 3.276 4.765 -7.172 1.00 69.25 85 SER A CA 1
ATOM 696 C C . SER A 1 85 ? 2.566 6.086 -7.491 1.00 69.25 85 SER A C 1
ATOM 698 O O . SER A 1 85 ? 1.862 6.176 -8.489 1.00 69.25 85 SER A O 1
ATOM 700 N N . ILE A 1 86 ? 2.847 7.151 -6.740 1.00 70.25 86 ILE A N 1
ATOM 701 C CA . ILE A 1 86 ? 2.360 8.511 -7.024 1.00 70.25 86 ILE A CA 1
ATOM 702 C C . ILE A 1 86 ? 2.944 9.061 -8.333 1.00 70.25 86 ILE A C 1
ATOM 704 O O . ILE A 1 86 ? 2.223 9.623 -9.158 1.00 70.25 86 ILE A O 1
ATOM 708 N N . ILE A 1 87 ? 4.253 8.897 -8.563 1.00 72.31 87 ILE A N 1
ATOM 709 C CA . ILE A 1 87 ? 4.866 9.274 -9.849 1.00 72.31 87 ILE A CA 1
ATOM 710 C C . ILE A 1 87 ? 4.211 8.497 -10.997 1.00 72.31 87 ILE A C 1
ATOM 712 O O . ILE A 1 87 ? 3.911 9.086 -12.036 1.00 72.31 87 ILE A O 1
ATOM 716 N N . LEU A 1 88 ? 3.975 7.194 -10.808 1.00 73.12 88 LEU A N 1
ATOM 717 C CA . LEU A 1 88 ? 3.282 6.370 -11.795 1.00 73.12 88 LEU A CA 1
ATOM 718 C C . LEU A 1 88 ? 1.872 6.910 -12.074 1.00 73.12 88 LEU A C 1
ATOM 720 O O . LEU A 1 88 ? 1.526 7.095 -13.237 1.00 73.12 88 LEU A O 1
ATOM 724 N N . ALA A 1 89 ? 1.092 7.218 -11.037 1.00 67.75 89 ALA A N 1
ATOM 725 C CA . ALA A 1 89 ? -0.257 7.767 -11.171 1.00 67.75 89 ALA A CA 1
ATOM 726 C C . ALA A 1 89 ? -0.296 9.046 -12.023 1.00 67.75 89 ALA A C 1
ATOM 728 O O . ALA A 1 89 ? -1.110 9.166 -12.942 1.00 67.75 89 ALA A O 1
ATOM 729 N N . ASN A 1 90 ? 0.638 9.968 -11.772 1.00 69.56 90 ASN A N 1
ATOM 730 C CA . ASN A 1 90 ? 0.783 11.191 -12.563 1.00 69.56 90 ASN A CA 1
ATOM 731 C C . ASN A 1 90 ? 1.147 10.896 -14.023 1.00 69.56 90 ASN A C 1
ATOM 733 O O . ASN A 1 90 ? 0.572 11.480 -14.940 1.00 69.56 90 ASN A O 1
ATOM 737 N N . HIS A 1 91 ? 2.076 9.963 -14.259 1.00 70.62 91 HIS A N 1
ATOM 738 C CA . HIS A 1 91 ? 2.457 9.563 -15.614 1.00 70.62 91 HIS A CA 1
ATOM 739 C C . HIS A 1 91 ? 1.283 8.939 -16.384 1.00 70.62 91 HIS A C 1
ATOM 741 O O . HIS A 1 91 ? 1.098 9.208 -17.570 1.00 70.62 91 HIS A O 1
ATOM 747 N N . LEU A 1 92 ? 0.444 8.167 -15.690 1.00 70.50 92 LEU A N 1
ATOM 748 C CA . LEU A 1 92 ? -0.778 7.568 -16.225 1.00 70.50 92 LEU A CA 1
ATOM 749 C C . LEU A 1 92 ? -1.941 8.568 -16.370 1.00 70.50 92 LEU A C 1
ATOM 751 O O . LEU A 1 92 ? -3.050 8.151 -16.733 1.00 70.50 92 LEU A O 1
ATOM 755 N N . LYS A 1 93 ? -1.709 9.864 -16.098 1.00 71.38 93 LYS A N 1
ATOM 756 C CA . LYS A 1 93 ? -2.711 10.944 -16.148 1.00 71.38 93 LYS A CA 1
ATOM 757 C C . LYS A 1 93 ? -3.998 10.530 -15.443 1.00 71.38 93 LYS A C 1
A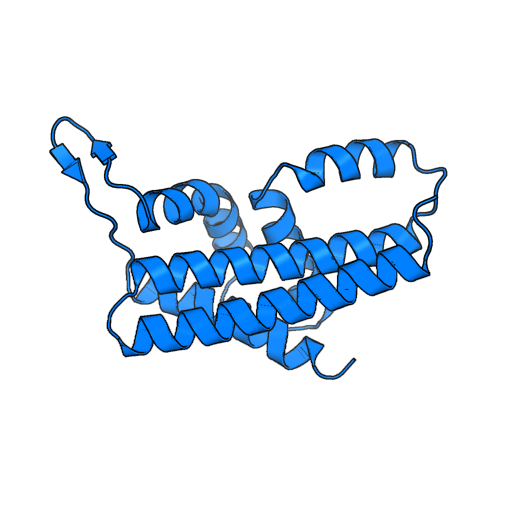TOM 759 O O . LYS A 1 93 ? -5.079 10.500 -16.033 1.00 71.38 93 LYS A O 1
ATOM 764 N N . MET A 1 94 ? -3.843 10.023 -14.230 1.00 67.94 94 MET A N 1
ATOM 765 C CA . MET A 1 94 ? -4.968 9.600 -13.419 1.00 67.94 94 MET A CA 1
ATOM 766 C C . MET A 1 94 ? -5.569 10.829 -12.758 1.00 67.94 94 MET A C 1
ATOM 768 O O . MET A 1 94 ? -4.845 11.596 -12.128 1.00 67.94 94 MET A O 1
ATOM 772 N N . ASP A 1 95 ? -6.868 11.019 -12.959 1.00 65.12 95 ASP A N 1
ATOM 773 C CA . ASP A 1 95 ? -7.606 12.133 -12.379 1.00 65.12 95 ASP A CA 1
ATOM 774 C C . ASP A 1 95 ? -7.940 11.763 -10.935 1.00 65.12 95 ASP A C 1
ATOM 776 O O . ASP A 1 95 ? -8.882 11.017 -10.676 1.00 65.12 95 ASP A O 1
ATOM 780 N N . PHE A 1 96 ? -7.061 12.153 -10.016 1.00 62.44 96 PHE A N 1
ATOM 781 C CA . PHE A 1 96 ? -7.232 11.909 -8.593 1.00 62.44 96 PHE A CA 1
ATOM 782 C C . PHE A 1 96 ? -7.730 13.176 -7.913 1.00 62.44 96 PHE A C 1
ATOM 784 O O . PHE A 1 96 ? -7.193 14.261 -8.124 1.00 62.44 96 PHE A O 1
ATOM 791 N N . SER A 1 97 ? -8.703 13.010 -7.022 1.00 54.38 97 SER A N 1
ATOM 792 C CA . SER A 1 97 ? -9.196 14.054 -6.117 1.00 54.38 97 SER A CA 1
ATOM 793 C C . SER A 1 97 ? -8.137 14.537 -5.109 1.00 54.38 97 SER A C 1
ATOM 795 O O . SER A 1 97 ? -8.312 15.580 -4.477 1.00 54.38 97 SER A O 1
ATOM 797 N N . LEU A 1 98 ? -7.030 13.797 -4.962 1.00 55.84 98 LEU A N 1
ATOM 798 C CA . LEU A 1 98 ? -5.926 14.100 -4.057 1.00 55.84 98 LEU A CA 1
ATOM 799 C C . LEU A 1 98 ? -4.857 14.956 -4.755 1.00 55.84 98 LEU A C 1
ATOM 801 O O . LEU A 1 98 ? -4.157 14.500 -5.659 1.00 55.84 98 LEU A O 1
ATOM 805 N N . ASP A 1 99 ? -4.684 16.187 -4.281 1.00 60.31 99 ASP A N 1
ATOM 806 C CA . ASP A 1 99 ? -3.557 17.050 -4.649 1.00 60.31 99 ASP A CA 1
ATOM 807 C C . ASP A 1 99 ? -2.222 16.462 -4.128 1.00 60.31 99 ASP A C 1
ATOM 809 O O . ASP A 1 99 ? -2.162 15.816 -3.078 1.00 60.31 99 ASP A O 1
ATOM 813 N N . PHE A 1 100 ? -1.133 16.701 -4.866 1.00 56.00 100 PHE A N 1
ATOM 814 C CA . PHE A 1 100 ? 0.250 16.358 -4.513 1.00 56.00 100 PHE A CA 1
ATOM 815 C C . PHE A 1 100 ? 0.623 16.662 -3.051 1.00 56.00 100 PHE A C 1
ATOM 817 O O . PHE A 1 100 ? 1.369 15.895 -2.445 1.00 56.00 100 PHE A O 1
ATOM 824 N N . SER A 1 101 ? 0.102 17.747 -2.474 1.00 59.72 101 SER A N 1
ATOM 825 C CA . SER A 1 101 ? 0.323 18.121 -1.074 1.00 59.72 101 SER A CA 1
ATOM 826 C C . SER A 1 101 ? -0.295 17.113 -0.096 1.00 59.72 101 SER A C 1
ATOM 828 O O . SER A 1 101 ? 0.353 16.695 0.865 1.00 59.72 101 SER A O 1
ATOM 830 N N . GLN A 1 102 ? -1.512 16.639 -0.375 1.00 64.19 102 GLN A N 1
ATOM 831 C CA . GLN A 1 102 ? -2.223 15.645 0.435 1.00 64.19 102 GLN A CA 1
ATOM 832 C C . GLN A 1 102 ? -1.528 14.293 0.350 1.00 64.19 102 GLN A C 1
ATOM 834 O O . GLN A 1 102 ? -1.380 13.582 1.340 1.00 64.19 102 GLN A O 1
ATOM 839 N N . ILE A 1 103 ? -1.031 13.981 -0.839 1.00 59.38 103 ILE A N 1
ATOM 840 C CA . ILE A 1 103 ? -0.252 12.790 -1.117 1.00 59.38 103 ILE A CA 1
ATOM 841 C C . ILE A 1 103 ? 1.107 12.824 -0.392 1.00 59.38 103 ILE A C 1
ATOM 843 O O . ILE A 1 103 ? 1.545 11.813 0.161 1.00 59.38 103 ILE A O 1
ATOM 847 N N . GLU A 1 104 ? 1.781 13.975 -0.356 1.00 60.31 104 GLU A N 1
ATOM 848 C CA . GLU A 1 104 ? 3.029 14.142 0.389 1.00 60.31 104 GLU A CA 1
ATOM 849 C C . GLU A 1 104 ? 2.796 13.977 1.899 1.00 60.31 104 GLU A C 1
ATOM 851 O O . GLU A 1 104 ? 3.559 13.270 2.563 1.00 60.31 104 GLU A O 1
ATOM 856 N N . ILE A 1 105 ? 1.715 14.558 2.429 1.00 64.75 105 ILE A N 1
ATOM 857 C CA . ILE A 1 105 ? 1.293 14.407 3.830 1.00 64.75 105 ILE A CA 1
ATOM 858 C C . ILE A 1 105 ? 0.986 12.941 4.152 1.00 64.75 105 ILE A C 1
ATOM 860 O O . ILE A 1 105 ? 1.518 12.409 5.130 1.00 64.75 105 ILE A O 1
ATOM 864 N N . LEU A 1 106 ? 0.209 12.269 3.297 1.00 64.44 106 LEU A N 1
ATOM 865 C CA . LEU A 1 106 ? -0.051 10.834 3.385 1.00 64.44 106 LEU A CA 1
ATOM 866 C C . LEU A 1 106 ? 1.270 10.070 3.429 1.00 64.44 106 LEU A C 1
ATOM 868 O O . LEU A 1 106 ? 1.510 9.345 4.385 1.00 64.44 106 LEU A O 1
ATOM 872 N N . SER A 1 107 ? 2.184 10.304 2.484 1.00 64.62 107 SER A N 1
ATOM 873 C CA . SER A 1 107 ? 3.469 9.597 2.413 1.00 64.62 107 SER A CA 1
ATOM 874 C C . SER A 1 107 ? 4.366 9.797 3.641 1.00 64.62 107 SER A C 1
ATOM 876 O O . SER A 1 107 ? 5.106 8.883 3.998 1.00 64.62 107 SER A O 1
ATOM 878 N N . LYS A 1 108 ? 4.307 10.959 4.308 1.00 65.56 108 LYS A N 1
ATOM 879 C CA . LYS A 1 108 ? 5.097 11.244 5.518 1.00 65.56 108 LYS A CA 1
ATOM 880 C C . LYS A 1 108 ? 4.574 10.494 6.739 1.00 65.56 108 LYS A C 1
ATOM 882 O O . LYS A 1 108 ? 5.371 10.089 7.580 1.00 65.56 108 LYS A O 1
ATOM 887 N N . ASN A 1 109 ? 3.263 10.278 6.810 1.00 71.06 109 ASN A N 1
ATOM 888 C CA . ASN A 1 109 ? 2.613 9.663 7.966 1.00 71.06 109 ASN A CA 1
ATOM 889 C C . ASN A 1 109 ? 2.231 8.198 7.749 1.00 71.06 109 ASN A C 1
ATOM 891 O O . ASN A 1 109 ? 1.904 7.512 8.713 1.00 71.06 109 ASN A O 1
ATOM 895 N N . ILE A 1 110 ? 2.309 7.697 6.517 1.00 73.25 110 ILE A N 1
ATOM 896 C CA . ILE A 1 110 ? 1.819 6.368 6.145 1.00 73.25 110 ILE A CA 1
ATOM 897 C C . ILE A 1 110 ? 2.474 5.242 6.936 1.00 73.25 110 ILE A C 1
ATOM 899 O O . ILE A 1 110 ? 1.794 4.286 7.271 1.00 73.25 110 ILE A O 1
ATOM 903 N N . ASP A 1 111 ? 3.759 5.353 7.286 1.00 73.75 111 ASP A N 1
ATOM 904 C CA . ASP A 1 111 ? 4.425 4.332 8.097 1.00 73.75 111 ASP A CA 1
ATOM 905 C C . ASP A 1 111 ? 3.851 4.304 9.517 1.00 73.75 111 ASP A C 1
ATOM 907 O O . ASP A 1 111 ? 3.571 3.228 10.040 1.00 73.75 111 ASP A O 1
ATOM 911 N N . ASN A 1 112 ? 3.582 5.471 10.103 1.00 75.88 112 ASN A N 1
ATOM 912 C CA . ASN A 1 112 ? 2.968 5.559 11.424 1.00 75.88 112 ASN A CA 1
ATOM 913 C C . ASN A 1 112 ? 1.519 5.060 11.398 1.00 75.88 112 ASN A C 1
ATOM 915 O O . ASN A 1 112 ? 1.146 4.270 12.259 1.00 75.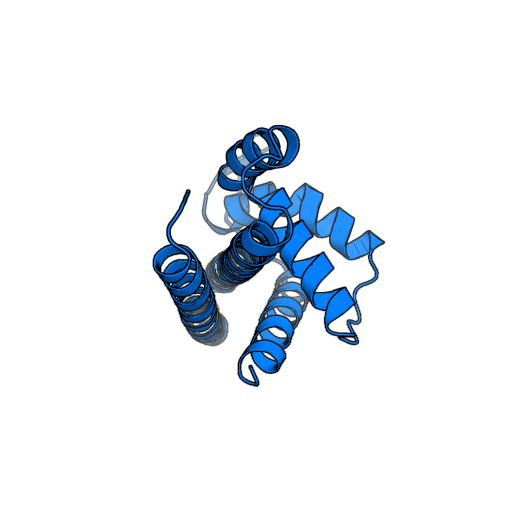88 112 ASN A O 1
ATOM 919 N N . ILE A 1 113 ? 0.731 5.464 10.394 1.00 75.69 113 ILE A N 1
ATOM 920 C CA . ILE A 1 113 ? -0.679 5.064 10.249 1.00 75.69 113 ILE A CA 1
ATOM 921 C C . ILE A 1 113 ? -0.788 3.558 9.956 1.00 75.69 113 ILE A C 1
ATOM 923 O O . ILE A 1 113 ? -1.607 2.851 10.541 1.00 75.69 113 ILE A O 1
ATOM 927 N N . LYS A 1 114 ? 0.091 3.028 9.098 1.00 81.25 114 LYS A N 1
ATOM 928 C CA . LYS A 1 114 ? 0.211 1.593 8.816 1.00 81.25 114 LYS A CA 1
ATOM 929 C C . LYS A 1 114 ? 0.511 0.809 10.089 1.00 81.25 114 LYS A C 1
ATOM 931 O O . LYS A 1 114 ? -0.152 -0.190 10.351 1.00 81.25 114 LYS A O 1
ATOM 936 N N . MET A 1 115 ? 1.469 1.253 10.901 1.00 80.75 115 MET A N 1
ATOM 937 C CA . MET A 1 115 ? 1.788 0.570 12.157 1.00 80.75 115 MET A CA 1
ATOM 938 C C . MET A 1 115 ? 0.638 0.680 13.166 1.00 80.75 115 MET A C 1
ATOM 940 O O . MET A 1 115 ? 0.246 -0.329 13.751 1.00 80.75 115 MET A O 1
ATOM 944 N N . SER A 1 116 ? 0.018 1.854 13.309 1.00 82.75 116 SER A N 1
ATOM 945 C CA . SER A 1 116 ? -1.128 2.019 14.210 1.00 82.75 116 SER A CA 1
ATOM 946 C C . SER A 1 116 ? -2.358 1.227 13.771 1.00 82.75 116 SER A C 1
ATOM 948 O O . SER A 1 116 ? -3.197 0.924 14.602 1.00 82.75 116 SER A O 1
ATOM 950 N N . SER A 1 117 ? -2.474 0.846 12.495 1.00 83.81 117 SER A N 1
ATOM 951 C CA . SER A 1 117 ? -3.582 0.010 12.006 1.00 83.81 117 SER A CA 1
ATOM 952 C C . SER A 1 117 ? -3.497 -1.469 12.425 1.00 83.81 117 SER A C 1
ATOM 954 O O . SER A 1 117 ? -4.469 -2.210 12.279 1.00 83.81 117 SER A O 1
ATOM 956 N N . LEU A 1 118 ? -2.357 -1.916 12.968 1.00 87.69 118 LEU A N 1
ATOM 957 C CA . LEU A 1 118 ? -2.148 -3.311 13.376 1.00 87.69 118 LEU A CA 1
ATOM 958 C C . LEU A 1 118 ? -1.833 -3.487 14.856 1.00 87.69 118 LEU A C 1
ATOM 960 O O . LEU A 1 118 ? -2.202 -4.511 15.436 1.00 87.69 118 LEU A O 1
ATOM 964 N N . TYR A 1 119 ? -1.120 -2.534 15.449 1.00 87.06 119 TYR A N 1
ATOM 965 C CA . TYR A 1 119 ? -0.556 -2.694 16.781 1.00 87.06 119 TYR A CA 1
ATOM 966 C C . TYR A 1 119 ? -1.323 -1.878 17.815 1.00 87.06 119 TYR A C 1
ATOM 968 O O . TYR A 1 119 ? -1.678 -0.724 17.589 1.00 87.06 119 TYR A O 1
ATOM 976 N N . VAL A 1 120 ? -1.544 -2.500 18.971 1.00 89.50 120 VAL A N 1
ATOM 977 C CA . VAL A 1 120 ? -1.910 -1.792 20.198 1.00 89.50 120 VAL A CA 1
ATOM 978 C C . VAL A 1 120 ? -0.671 -1.054 20.697 1.00 89.50 120 VAL A C 1
ATOM 980 O O . VAL A 1 120 ? 0.428 -1.609 20.656 1.00 89.50 120 VAL A O 1
ATOM 983 N N . ASP A 1 121 ? -0.852 0.173 21.168 1.00 89.62 121 ASP A N 1
ATOM 984 C CA . ASP A 1 121 ? 0.238 1.037 21.623 1.00 89.62 121 ASP A CA 1
ATOM 985 C C . ASP A 1 121 ? -0.100 1.701 22.967 1.00 89.62 121 ASP A C 1
ATOM 987 O O . ASP A 1 121 ? -1.237 1.617 23.437 1.00 89.62 121 ASP A O 1
ATOM 991 N N . ILE A 1 122 ? 0.880 2.356 23.592 1.00 91.06 122 ILE A N 1
ATOM 992 C CA . ILE A 1 122 ? 0.682 3.205 24.772 1.00 91.06 122 ILE A CA 1
ATOM 993 C C . ILE A 1 122 ? 1.060 4.642 24.413 1.00 91.06 122 ILE A C 1
ATOM 995 O O . ILE A 1 122 ? 2.221 4.924 24.114 1.00 91.06 122 ILE A O 1
ATOM 999 N N . LYS A 1 123 ? 0.099 5.568 24.486 1.00 85.19 123 LYS A N 1
ATOM 1000 C CA . LYS A 1 123 ? 0.330 7.007 24.276 1.00 85.19 123 LYS A CA 1
ATOM 1001 C C . LYS A 1 123 ? -0.180 7.788 25.472 1.00 85.19 123 LYS A C 1
ATOM 1003 O O . LYS A 1 123 ? -1.293 7.558 25.923 1.00 85.19 123 LYS A O 1
ATOM 1008 N N . ASP A 1 124 ? 0.670 8.660 26.007 1.00 91.31 124 ASP A N 1
ATOM 1009 C CA . ASP A 1 124 ? 0.366 9.500 27.173 1.00 91.31 124 ASP A CA 1
ATOM 1010 C C . ASP A 1 124 ? -0.175 8.718 28.388 1.00 91.31 124 ASP A C 1
ATOM 1012 O O . ASP A 1 124 ? -0.962 9.219 29.183 1.00 91.31 124 ASP A O 1
ATOM 1016 N N . GLY A 1 125 ? 0.285 7.471 28.551 1.00 93.00 125 GLY A N 1
ATOM 1017 C CA . GLY A 1 125 ? -0.122 6.577 29.639 1.00 93.00 125 GLY A CA 1
ATOM 1018 C C . GLY A 1 125 ? -1.399 5.772 29.375 1.00 93.00 125 GLY A C 1
ATOM 1019 O O . GLY A 1 125 ? -1.768 4.956 30.217 1.00 93.00 125 GLY A O 1
ATOM 1020 N N . GLU A 1 126 ? -2.038 5.938 28.217 1.00 92.56 126 GLU A N 1
ATOM 1021 C CA . GLU A 1 126 ? -3.263 5.228 27.844 1.00 92.56 126 GLU A CA 1
ATOM 1022 C C . GLU A 1 126 ? -3.023 4.171 26.763 1.00 92.56 126 GLU A C 1
ATOM 1024 O O . GLU A 1 126 ? -2.178 4.334 25.880 1.00 92.56 126 GLU A O 1
ATOM 1029 N N . ILE A 1 127 ? -3.793 3.079 26.824 1.00 93.12 127 ILE A N 1
ATOM 1030 C CA . ILE A 1 127 ? -3.790 2.033 25.797 1.00 93.12 127 ILE A CA 1
ATOM 1031 C C . ILE A 1 127 ? -4.553 2.543 24.575 1.00 93.12 127 ILE A C 1
ATOM 1033 O O . ILE A 1 127 ? -5.748 2.824 24.649 1.00 93.12 127 ILE A O 1
ATOM 1037 N N . VAL A 1 128 ? -3.874 2.584 23.434 1.00 90.25 128 VAL A N 1
ATOM 1038 C CA . VAL A 1 128 ? -4.447 2.960 22.145 1.00 90.25 128 VAL A CA 1
ATOM 1039 C C . VAL A 1 128 ? -4.654 1.705 21.310 1.00 90.25 128 VAL A C 1
ATOM 1041 O O . VAL A 1 128 ? -3.715 0.956 21.036 1.00 90.25 128 VAL A O 1
ATOM 1044 N N . LEU A 1 129 ? -5.900 1.470 20.903 1.00 90.44 129 LEU A N 1
ATOM 1045 C CA . LEU A 1 129 ? -6.243 0.420 19.950 1.00 90.44 129 LEU A CA 1
ATOM 1046 C C . LEU A 1 129 ? -6.042 0.910 18.509 1.00 90.44 129 LEU A C 1
ATOM 1048 O O . LEU A 1 129 ? -6.097 2.119 18.265 1.00 90.44 129 LEU A O 1
ATOM 1052 N N . PRO A 1 130 ? -5.870 -0.009 17.544 1.00 88.56 130 PRO A N 1
ATOM 1053 C CA . PRO A 1 130 ? -5.918 0.346 16.138 1.00 88.56 130 PRO A CA 1
ATOM 1054 C C . PRO A 1 130 ? -7.225 1.043 15.781 1.00 88.56 130 PRO A C 1
ATOM 1056 O O . PRO A 1 130 ? -8.301 0.498 16.013 1.00 88.56 130 PRO A O 1
ATOM 1059 N N . VAL A 1 131 ? -7.114 2.244 15.218 1.00 86.25 131 VAL A N 1
ATOM 1060 C CA . VAL A 1 131 ? -8.244 3.028 14.719 1.00 86.25 131 VAL A CA 1
ATOM 1061 C C . VAL A 1 131 ? -7.812 3.706 13.429 1.00 86.25 131 VAL A C 1
ATOM 1063 O O . VAL A 1 131 ? -6.754 4.333 13.371 1.00 86.25 131 VAL A O 1
ATOM 1066 N N . ILE A 1 132 ? -8.645 3.579 12.401 1.00 87.00 132 ILE A N 1
ATOM 1067 C CA . ILE A 1 132 ? -8.501 4.264 11.117 1.00 87.00 132 ILE A CA 1
ATOM 1068 C C . ILE A 1 132 ? -9.832 4.936 10.797 1.00 87.00 132 ILE A C 1
ATOM 1070 O O . ILE A 1 132 ? -10.890 4.325 10.959 1.00 87.00 132 ILE A O 1
ATOM 1074 N N . SER A 1 133 ? -9.790 6.196 10.357 1.00 85.75 133 SER A N 1
ATOM 1075 C CA . SER A 1 133 ? -11.004 6.887 9.933 1.00 85.75 133 SER A CA 1
ATOM 1076 C C . SER A 1 133 ? -11.517 6.309 8.611 1.00 85.75 133 SER A C 1
ATOM 1078 O O . SER A 1 133 ? -10.740 5.879 7.756 1.00 85.75 133 SER A O 1
ATOM 1080 N N . SER A 1 134 ? -12.837 6.297 8.424 1.00 85.50 134 SER A N 1
ATOM 1081 C CA . SER A 1 134 ? -13.435 5.818 7.172 1.00 85.50 134 SER A CA 1
ATOM 1082 C C . SER A 1 134 ? -12.988 6.658 5.972 1.00 85.50 134 SER A C 1
ATOM 1084 O O . SER A 1 134 ? -12.703 6.095 4.924 1.00 85.50 134 SER A O 1
ATOM 1086 N N . ASP A 1 135 ? -12.817 7.969 6.158 1.00 84.38 135 ASP A N 1
ATOM 1087 C CA . ASP A 1 135 ? -12.304 8.896 5.141 1.00 84.38 135 ASP A CA 1
ATOM 1088 C C . ASP A 1 135 ? -10.857 8.567 4.724 1.00 84.38 135 ASP A C 1
ATOM 1090 O O . ASP A 1 135 ? -10.555 8.500 3.531 1.00 84.38 135 ASP A O 1
ATOM 1094 N N . ASP A 1 136 ? -9.964 8.276 5.681 1.00 83.12 136 ASP A N 1
ATOM 1095 C CA . ASP A 1 136 ? -8.589 7.855 5.368 1.00 83.12 136 ASP A CA 1
ATOM 1096 C C . ASP A 1 136 ? -8.567 6.534 4.591 1.00 83.12 136 ASP A C 1
ATOM 1098 O O . ASP A 1 136 ? -7.771 6.365 3.659 1.00 83.12 136 ASP A O 1
ATOM 1102 N N . PHE A 1 137 ? -9.438 5.591 4.967 1.00 88.31 137 PHE A N 1
ATOM 1103 C CA . PHE A 1 137 ? -9.586 4.327 4.254 1.00 88.31 137 PHE A CA 1
ATOM 1104 C C . PHE A 1 137 ? -10.104 4.518 2.835 1.00 88.31 137 PHE A C 1
ATOM 1106 O O . PHE A 1 137 ? -9.466 4.026 1.906 1.00 88.31 137 PHE A O 1
ATOM 1113 N N . GLU A 1 138 ? -11.199 5.248 2.651 1.00 88.88 138 GLU A N 1
ATOM 1114 C CA . GLU A 1 138 ? -11.801 5.482 1.339 1.00 88.88 138 GLU A CA 1
ATOM 1115 C C . GLU A 1 138 ? -10.808 6.142 0.379 1.00 88.88 138 GLU A C 1
ATOM 1117 O O . GLU A 1 138 ? -10.599 5.633 -0.722 1.00 88.88 138 GLU A O 1
ATOM 1122 N N . LYS A 1 139 ? -10.097 7.185 0.826 1.00 85.75 139 LYS A N 1
ATOM 1123 C CA . LYS A 1 139 ? -9.072 7.870 0.021 1.00 85.75 139 LYS A CA 1
ATOM 1124 C C . LYS A 1 139 ? -7.944 6.939 -0.411 1.00 85.75 139 LYS A C 1
ATOM 1126 O O . LYS A 1 139 ? -7.534 6.938 -1.572 1.00 85.75 139 LYS A O 1
ATOM 1131 N N . MET A 1 140 ? -7.413 6.143 0.519 1.00 86.38 140 MET A N 1
ATOM 1132 C CA . MET A 1 140 ? -6.321 5.216 0.213 1.00 86.38 140 MET A CA 1
ATOM 1133 C C . MET A 1 140 ? -6.791 4.066 -0.688 1.00 86.38 140 MET A C 1
ATOM 1135 O O . MET A 1 140 ? -6.068 3.649 -1.596 1.00 86.38 140 MET A O 1
ATOM 1139 N N . PHE A 1 141 ? -8.005 3.563 -0.464 1.00 90.31 141 PHE A N 1
ATOM 1140 C CA . PHE A 1 141 ? -8.591 2.477 -1.242 1.00 90.31 141 PHE A CA 1
ATOM 1141 C C . PHE A 1 141 ? -8.931 2.912 -2.667 1.00 90.31 141 PHE A C 1
ATOM 1143 O O . PHE A 1 141 ? -8.639 2.181 -3.616 1.00 90.31 141 PHE A O 1
ATOM 1150 N N . GLU A 1 142 ? -9.470 4.119 -2.844 1.00 87.62 142 GLU A N 1
ATOM 1151 C CA . GLU A 1 142 ? -9.673 4.743 -4.152 1.00 87.62 142 GLU A CA 1
ATOM 1152 C C . GLU A 1 142 ? -8.335 4.894 -4.891 1.00 87.62 142 GLU A C 1
ATOM 1154 O O . GLU A 1 142 ? -8.206 4.461 -6.041 1.00 87.62 142 GLU A O 1
ATOM 1159 N N . PHE A 1 143 ? -7.304 5.401 -4.199 1.00 84.19 143 PHE A N 1
ATOM 1160 C CA . PHE A 1 143 ? -5.953 5.522 -4.745 1.00 84.19 143 PHE A CA 1
ATOM 1161 C C . PHE A 1 143 ? -5.395 4.194 -5.266 1.00 84.19 143 PHE A C 1
ATOM 1163 O O . PHE A 1 143 ? -4.963 4.095 -6.421 1.00 84.19 143 PHE A O 1
ATOM 1170 N N . ALA A 1 144 ? -5.450 3.152 -4.438 1.00 88.75 144 ALA A N 1
ATOM 1171 C CA . ALA A 1 144 ? -4.993 1.820 -4.807 1.00 88.75 144 ALA A CA 1
ATOM 1172 C C . ALA A 1 144 ? -5.812 1.218 -5.964 1.00 88.75 144 ALA A C 1
ATOM 1174 O O . ALA A 1 144 ? -5.237 0.674 -6.907 1.00 88.75 144 ALA A O 1
ATOM 1175 N N . SER A 1 145 ? -7.140 1.360 -5.930 1.00 88.50 145 SER A N 1
ATOM 1176 C CA . SER A 1 145 ? -8.050 0.814 -6.947 1.00 88.50 145 SER A CA 1
ATOM 1177 C C . SER A 1 145 ? -7.784 1.404 -8.320 1.00 88.50 145 SER A C 1
ATOM 1179 O O . SER A 1 145 ? -7.639 0.684 -9.310 1.00 88.50 145 SER A O 1
ATOM 1181 N N . MET A 1 146 ? -7.648 2.723 -8.389 1.00 83.69 146 MET A N 1
ATOM 1182 C CA . MET A 1 146 ? -7.350 3.392 -9.642 1.00 83.69 146 MET A CA 1
ATOM 1183 C C . MET A 1 146 ? -5.981 2.957 -10.193 1.00 83.69 146 MET A C 1
ATOM 1185 O O . MET A 1 146 ? -5.869 2.709 -11.400 1.00 83.69 146 MET A O 1
ATOM 1189 N N . LEU A 1 147 ? -4.952 2.819 -9.337 1.00 80.44 147 LEU A N 1
ATOM 1190 C CA . LEU A 1 147 ? -3.616 2.363 -9.758 1.00 80.44 147 LEU A CA 1
ATOM 1191 C C . LEU A 1 147 ? -3.674 0.994 -10.447 1.00 80.44 147 LEU A C 1
ATOM 1193 O O . LEU A 1 147 ? -2.917 0.749 -11.387 1.00 80.44 147 LEU A O 1
ATOM 1197 N N . MET A 1 148 ? -4.590 0.126 -10.018 1.00 81.75 148 MET A N 1
ATOM 1198 C CA . MET A 1 148 ? -4.758 -1.216 -10.574 1.00 81.75 148 MET A CA 1
ATOM 1199 C C . MET A 1 148 ? -5.621 -1.254 -11.830 1.00 81.75 148 MET A C 1
ATOM 1201 O O . MET A 1 148 ? -5.239 -1.911 -12.798 1.00 81.75 148 MET A O 1
ATOM 1205 N N . CYS A 1 149 ? -6.726 -0.504 -11.874 1.00 72.06 149 CYS A N 1
ATOM 1206 C CA . CYS A 1 149 ? -7.609 -0.448 -13.045 1.00 72.06 149 CYS A CA 1
ATOM 1207 C C . CYS A 1 149 ? -6.878 -0.003 -14.323 1.00 72.06 149 CYS A C 1
ATOM 1209 O O . CYS A 1 149 ? -7.192 -0.480 -15.411 1.00 72.06 149 CYS A O 1
ATOM 1211 N N . LYS A 1 150 ? -5.879 0.886 -14.217 1.00 65.06 150 LYS A N 1
ATOM 1212 C CA . LYS A 1 150 ? -5.073 1.303 -15.378 1.00 65.06 150 LYS A CA 1
ATOM 1213 C C . LYS A 1 150 ? -3.896 0.374 -15.700 1.00 65.06 150 LYS A C 1
ATOM 1215 O O . LYS A 1 150 ? -3.358 0.480 -16.798 1.00 65.06 150 LYS A O 1
ATOM 1220 N N . HIS A 1 151 ? -3.497 -0.524 -14.796 1.00 55.47 151 HIS A N 1
ATOM 1221 C CA . HIS A 1 151 ? -2.392 -1.464 -15.032 1.00 55.47 151 HIS A CA 1
ATOM 1222 C C . HIS A 1 151 ? -2.830 -2.770 -15.708 1.00 55.47 151 HIS A C 1
ATOM 1224 O O . HIS A 1 151 ? -2.031 -3.368 -16.415 1.00 55.47 151 HIS A O 1
ATOM 1230 N N . LEU A 1 152 ? -4.099 -3.173 -15.570 1.00 49.12 152 LEU A N 1
ATOM 1231 C CA . LEU A 1 152 ? -4.657 -4.364 -16.236 1.00 49.12 152 LEU A CA 1
ATOM 1232 C C . LEU A 1 152 ? -4.816 -4.223 -17.766 1.00 49.12 152 LEU A C 1
ATOM 1234 O O . LEU A 1 152 ? -5.222 -5.175 -18.425 1.00 49.12 152 LEU A O 1
ATOM 1238 N N . ASN A 1 153 ? -4.491 -3.055 -18.331 1.00 41.00 153 ASN A N 1
ATOM 1239 C CA . ASN A 1 153 ? -4.546 -2.776 -19.770 1.00 41.00 153 ASN A CA 1
ATOM 1240 C C . ASN A 1 153 ? -3.158 -2.762 -20.451 1.00 41.00 153 ASN A C 1
ATOM 1242 O O . ASN A 1 153 ? -3.059 -2.292 -21.585 1.00 41.00 153 ASN A O 1
ATOM 1246 N N . PHE A 1 154 ? -2.103 -3.221 -19.765 1.00 37.41 154 PHE A N 1
ATOM 1247 C CA . PHE A 1 154 ? -0.738 -3.346 -20.297 1.00 37.41 154 PHE A CA 1
ATOM 1248 C C . PHE A 1 154 ? -0.335 -4.804 -20.531 1.00 37.41 154 PHE A C 1
ATOM 1250 O O . PHE A 1 154 ? -0.659 -5.656 -19.674 1.00 37.41 154 PHE A O 1
#

Foldseek 3Di:
DCPPVNLVVLLVVLLVQLVVLLVV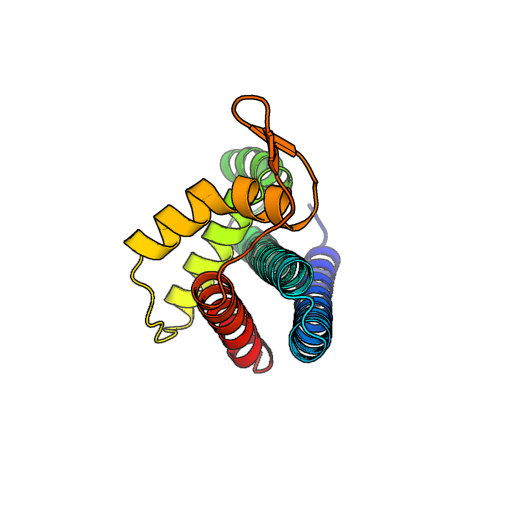LVVCVVVVLLLSSLLSLLSSLLSNLVSLLSVVVVVPDDPPPVSVVVVVVQVPQSLNSNVSLVVVCVVLVPDAPDDPVNSNVCSVCVVVLSCLSPDFDADPNDIRHRDDDPVSSVNSSVSSVSS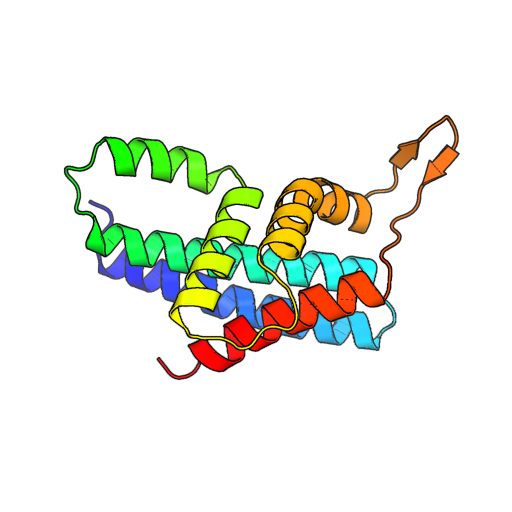SVSVVVD

Radius of gyration: 16.42 Å; chains: 1; bounding box: 44×30×50 Å

Secondary structure (DSSP, 8-state):
---HHHHHHHHHHHHHHHHHHHHHHHHHHHTT-HHHHHHHHHHHHHHHHHHHHHHHHHHH-TT-HHHHHHHHHHHH-HHHHHHHHHHHHHHTT---SS-HHHHHHHHHHHHHHHHHTT--EEETTEEE-----HHHHHHHHHHHHHHHHTTTT-

pLDDT: mean 78.77, std 13.72, range [37.41, 98.06]